Protein AF-A0A368F589-F1 (afdb_monomer_lite)

Secondary structure (DSSP, 8-state):
----------------PPP-----PPPGGG--S-HHHHHHHHHHHHHHHHTHHHHHHHHHHHHHHHHHHHHHHHHHHHHT--

pLDDT: mean 70.04, std 17.01, range [36.0, 93.56]

Structure (mmCIF, N/CA/C/O backbone):
data_AF-A0A368F589-F1
#
_entry.id   AF-A0A368F589-F1
#
loop_
_atom_site.group_PDB
_atom_site.id
_atom_site.type_symbol
_atom_site.label_atom_id
_atom_site.label_alt_id
_atom_site.label_comp_id
_atom_site.label_asym_id
_atom_site.label_entity_id
_atom_site.label_seq_id
_atom_site.pdbx_PDB_ins_code
_atom_site.Cartn_x
_atom_site.Cartn_y
_atom_site.Cartn_z
_atom_site.occupancy
_atom_site.B_iso_or_equiv
_atom_site.auth_seq_id
_atom_site.auth_comp_id
_atom_site.auth_asym_id
_atom_site.auth_atom_id
_atom_site.pdbx_PDB_model_num
ATOM 1 N N . MET A 1 1 ? 6.099 41.524 38.833 1.00 36.00 1 MET A N 1
ATOM 2 C CA . MET A 1 1 ? 4.672 41.364 38.478 1.00 36.00 1 MET A CA 1
ATOM 3 C C . MET A 1 1 ? 4.398 39.897 38.150 1.00 36.00 1 MET A C 1
ATOM 5 O O . MET A 1 1 ? 5.044 39.381 37.254 1.00 36.00 1 MET A O 1
ATOM 9 N N . ALA A 1 2 ? 3.520 39.272 38.955 1.00 49.34 2 ALA A N 1
ATOM 10 C CA . ALA A 1 2 ? 2.820 37.969 38.849 1.00 49.34 2 ALA A CA 1
ATOM 11 C C . ALA A 1 2 ? 3.609 36.728 38.344 1.00 49.34 2 ALA A C 1
ATOM 13 O O . ALA A 1 2 ? 3.814 36.568 37.151 1.00 49.34 2 ALA A O 1
ATOM 14 N N . VAL A 1 3 ? 4.160 35.862 39.210 1.00 41.22 3 VAL A N 1
ATOM 15 C CA . VAL A 1 3 ? 3.524 34.793 40.034 1.00 41.22 3 VAL A CA 1
ATOM 16 C C . VAL A 1 3 ? 3.218 33.509 39.243 1.00 41.22 3 VAL A C 1
ATOM 18 O O . VAL A 1 3 ? 2.206 33.393 38.555 1.00 41.22 3 VAL A O 1
ATOM 21 N N . PHE A 1 4 ? 4.088 32.510 39.454 1.00 50.62 4 PHE A N 1
ATOM 22 C CA . PHE A 1 4 ? 3.832 31.083 39.250 1.00 50.62 4 PHE A CA 1
ATOM 23 C C . PHE A 1 4 ? 2.464 30.702 39.833 1.00 50.62 4 PHE A C 1
ATOM 25 O O . PHE A 1 4 ? 2.268 30.732 41.049 1.00 50.62 4 PHE A O 1
ATOM 32 N N . LYS A 1 5 ? 1.526 30.281 38.983 1.00 60.06 5 LYS A N 1
ATOM 33 C CA . LYS A 1 5 ? 0.293 29.624 39.428 1.00 60.06 5 LYS A CA 1
ATOM 34 C C . LYS A 1 5 ? 0.444 28.119 39.250 1.00 60.06 5 LYS A C 1
ATOM 36 O O . LYS A 1 5 ? 0.206 27.577 38.176 1.00 60.06 5 LYS A O 1
ATOM 41 N N . LYS A 1 6 ? 0.821 27.445 40.342 1.00 54.31 6 LYS A N 1
ATOM 42 C CA . LYS A 1 6 ? 0.544 26.018 40.545 1.00 54.31 6 LYS A CA 1
ATOM 43 C C . LYS A 1 6 ? -0.961 25.801 40.367 1.00 54.31 6 LYS A C 1
ATOM 45 O O . LYS A 1 6 ? -1.740 26.308 41.175 1.00 54.31 6 LYS A O 1
ATOM 50 N N . LEU A 1 7 ? -1.373 25.042 39.352 1.00 50.50 7 LEU A N 1
ATOM 51 C CA . LEU A 1 7 ? -2.746 24.553 39.278 1.00 50.50 7 LEU A CA 1
ATOM 52 C C . LEU A 1 7 ? -2.857 23.274 40.118 1.00 50.50 7 LEU A C 1
ATOM 54 O O . LEU A 1 7 ? -2.204 22.266 39.855 1.00 50.50 7 LEU A O 1
ATOM 58 N N . LYS A 1 8 ? -3.650 23.373 41.186 1.00 42.22 8 LYS A N 1
ATOM 59 C CA . LYS A 1 8 ? -4.003 22.295 42.110 1.00 42.22 8 LYS A CA 1
ATOM 60 C C . LYS A 1 8 ? -4.738 21.158 41.393 1.00 42.22 8 LYS A C 1
ATOM 62 O O . LYS A 1 8 ? -5.654 21.386 40.612 1.00 42.22 8 LYS A O 1
ATOM 67 N N . LYS A 1 9 ? -4.390 19.939 41.808 1.00 50.06 9 LYS A N 1
ATOM 68 C CA . LYS A 1 9 ? -5.180 18.705 41.731 1.00 50.06 9 LYS A CA 1
ATOM 69 C C . LYS A 1 9 ? -6.592 18.944 42.293 1.00 50.06 9 LYS A C 1
ATOM 71 O O . LYS A 1 9 ? -6.717 19.459 43.404 1.00 50.06 9 LYS A O 1
ATOM 76 N N . GLY A 1 10 ? -7.634 18.559 41.553 1.00 42.06 10 GLY A N 1
ATOM 77 C CA . GLY A 1 10 ? -9.016 18.720 42.006 1.00 42.06 10 GLY A CA 1
ATOM 78 C C . GLY A 1 10 ? -10.082 18.107 41.094 1.00 42.06 10 GLY A C 1
ATOM 79 O O . GLY A 1 10 ? -10.648 18.809 40.269 1.00 42.06 10 GLY A O 1
ATOM 80 N N . LYS A 1 11 ? -10.407 16.844 41.393 1.00 37.50 11 LYS A N 1
ATOM 81 C CA . LYS A 1 11 ? -11.715 16.178 41.265 1.00 37.50 11 LYS A CA 1
ATOM 82 C C . LYS A 1 11 ? -12.187 15.725 39.874 1.00 37.50 11 LYS A C 1
ATOM 84 O O . LYS A 1 11 ? -12.571 16.526 39.028 1.00 37.50 11 LYS A O 1
ATOM 89 N N . ASP A 1 12 ? -12.226 14.397 39.745 1.00 48.56 12 ASP A N 1
ATOM 90 C CA . ASP A 1 12 ? -13.101 13.588 38.901 1.00 48.56 12 ASP A CA 1
ATOM 91 C C . ASP A 1 12 ? -14.299 14.333 38.315 1.00 48.56 12 ASP A C 1
ATOM 93 O O . ASP A 1 12 ? -15.248 14.696 39.016 1.00 48.56 12 ASP A O 1
ATOM 97 N N . LYS A 1 13 ? -14.280 14.465 36.994 1.00 42.97 13 LYS A N 1
ATOM 98 C CA . LYS A 1 13 ? -15.483 14.402 36.174 1.00 42.97 13 LYS A CA 1
ATOM 99 C C . LYS A 1 13 ? -15.128 13.494 35.015 1.00 42.97 13 LYS A C 1
ATOM 101 O O . LYS A 1 13 ? -14.269 13.850 34.212 1.00 42.97 13 LYS A O 1
ATOM 106 N N . GLY A 1 14 ? -15.713 12.297 35.025 1.00 45.88 14 GLY A N 1
ATOM 107 C CA . GLY A 1 14 ? -15.514 11.284 34.001 1.00 45.88 14 GLY A CA 1
ATOM 108 C C . GLY A 1 14 ? -15.581 11.928 32.627 1.00 45.88 14 GLY A C 1
ATOM 109 O O . GLY A 1 14 ? -16.590 12.534 32.270 1.00 45.88 14 GLY A O 1
ATOM 110 N N . VAL A 1 15 ? -14.471 11.841 31.898 1.00 47.28 15 VAL A N 1
ATOM 111 C CA . VAL A 1 15 ? -14.456 12.116 30.468 1.00 47.28 15 VAL A CA 1
ATOM 112 C C . VAL A 1 15 ? -15.488 11.159 29.877 1.00 47.28 15 VAL A C 1
ATOM 114 O O . VAL A 1 15 ? -15.309 9.948 30.034 1.00 47.28 15 VAL A O 1
ATOM 117 N N . PRO A 1 16 ? -16.583 11.640 29.264 1.00 52.34 16 PRO A N 1
ATOM 118 C CA . PRO A 1 16 ? -17.427 10.758 28.485 1.00 52.34 16 PRO A CA 1
ATOM 119 C C . PRO A 1 16 ? -16.515 10.227 27.385 1.00 52.34 16 PRO A C 1
ATOM 121 O O . PRO A 1 16 ? -15.997 11.007 26.582 1.00 52.34 16 PRO A O 1
ATOM 124 N N . LEU A 1 17 ? -16.230 8.923 27.417 1.00 59.91 17 LEU A N 1
ATOM 125 C CA . LEU A 1 17 ? -15.629 8.237 26.282 1.00 59.91 17 LEU A CA 1
ATOM 126 C C . LEU A 1 17 ? -16.426 8.676 25.048 1.00 59.91 17 LEU A C 1
ATOM 128 O O . LEU A 1 17 ? -17.657 8.579 25.100 1.00 59.91 17 LEU A O 1
ATOM 132 N N . PRO A 1 18 ? -15.779 9.221 23.999 1.00 62.00 18 PRO A N 1
ATOM 133 C CA . PRO A 1 18 ? -16.489 9.555 22.776 1.00 62.00 18 PRO A CA 1
ATOM 134 C C . PRO A 1 18 ? -17.244 8.301 22.351 1.00 62.00 18 PRO A C 1
ATOM 136 O O . PRO A 1 18 ? -16.656 7.217 22.304 1.00 62.00 18 PRO A O 1
ATOM 139 N N . GLU A 1 19 ? -18.557 8.451 22.173 1.00 60.25 19 GLU A N 1
ATOM 140 C CA . GLU A 1 19 ? -19.440 7.365 21.769 1.00 60.25 19 GLU A CA 1
ATOM 141 C C . GLU A 1 19 ? -18.768 6.640 20.595 1.00 60.25 19 GLU A C 1
ATOM 143 O O . GLU A 1 19 ? -18.325 7.317 19.660 1.00 60.25 19 GLU A O 1
ATOM 148 N N . PRO A 1 20 ? -18.568 5.310 20.667 1.00 62.00 20 PRO A N 1
ATOM 149 C CA . PRO A 1 20 ? -17.894 4.593 19.602 1.00 62.00 20 PRO 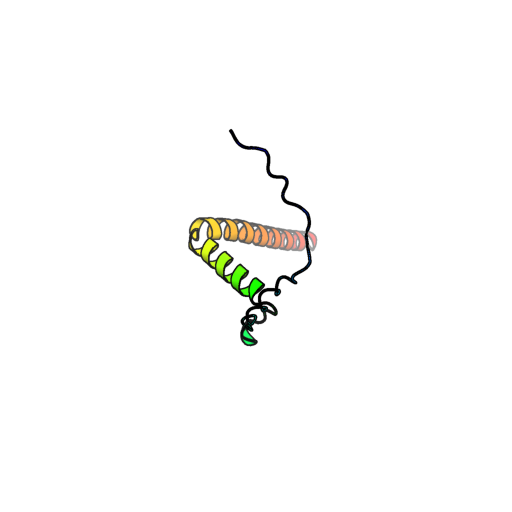A CA 1
ATOM 150 C C . PRO A 1 20 ? -18.706 4.818 18.333 1.00 62.00 20 PRO A C 1
ATOM 152 O O . PRO A 1 20 ? -19.820 4.306 18.217 1.00 62.00 20 PRO A O 1
ATOM 155 N N . GLU A 1 21 ? -18.160 5.629 17.420 1.00 62.09 21 GLU A N 1
ATOM 156 C CA . GLU A 1 21 ? -18.786 5.901 16.132 1.00 62.09 21 GLU A CA 1
ATOM 157 C C . GLU A 1 21 ? -19.255 4.569 15.550 1.00 62.09 21 GLU A C 1
ATOM 159 O O . GLU A 1 21 ? -18.492 3.594 15.623 1.00 62.09 21 GLU A O 1
ATOM 164 N N . PRO A 1 22 ? -20.482 4.491 15.001 1.00 58.78 22 PRO A N 1
ATOM 165 C CA . PRO A 1 22 ? -21.006 3.250 14.465 1.00 58.78 22 PRO A CA 1
ATOM 166 C C . PRO A 1 22 ? -19.989 2.710 13.470 1.00 58.78 22 PRO A C 1
ATOM 168 O O . PRO A 1 22 ? -19.773 3.279 12.395 1.00 58.78 22 PRO A O 1
ATOM 171 N N . VAL A 1 23 ? -19.308 1.640 13.887 1.00 60.75 23 VAL A N 1
ATOM 172 C CA . VAL A 1 23 ? -18.269 0.985 13.106 1.00 60.75 23 VAL A CA 1
ATOM 173 C C . VAL A 1 23 ? -18.955 0.601 11.816 1.00 60.75 23 VAL A C 1
ATOM 175 O O . VAL A 1 23 ? -19.843 -0.250 11.831 1.00 60.75 23 VAL A O 1
ATOM 178 N N . LYS A 1 24 ? -18.615 1.295 10.723 1.00 67.81 24 LYS A N 1
ATOM 179 C CA . LYS A 1 24 ? -19.219 1.068 9.411 1.00 67.81 24 LYS A CA 1
ATOM 180 C C . LYS A 1 24 ? -19.076 -0.413 9.109 1.00 67.81 24 LYS A C 1
ATOM 182 O O . LYS A 1 24 ? -17.976 -0.879 8.827 1.00 67.81 24 LYS A O 1
ATOM 187 N N . GLN A 1 25 ? -20.170 -1.153 9.249 1.00 66.56 25 GLN A N 1
ATOM 188 C CA . GLN A 1 25 ? -20.150 -2.582 9.007 1.00 66.56 25 GLN A CA 1
ATOM 189 C C . GLN A 1 25 ? -19.869 -2.771 7.525 1.00 66.56 25 GLN A C 1
ATOM 191 O O . GLN A 1 25 ? -20.522 -2.176 6.666 1.00 66.56 25 GLN A O 1
ATOM 196 N N . LEU A 1 26 ? -18.815 -3.527 7.243 1.00 71.94 26 LEU A N 1
ATOM 197 C CA . LEU A 1 26 ? -18.411 -3.812 5.885 1.00 71.94 26 LEU A CA 1
ATOM 198 C C . LEU A 1 26 ? -19.411 -4.790 5.262 1.00 71.94 26 LEU A C 1
ATOM 200 O O . LEU A 1 26 ? -19.959 -5.653 5.950 1.00 71.94 26 LEU A O 1
ATOM 204 N N . ASP A 1 27 ? -19.658 -4.655 3.960 1.00 76.50 27 ASP A N 1
ATOM 205 C CA . ASP A 1 27 ? -20.505 -5.604 3.243 1.00 76.50 27 ASP A CA 1
ATOM 206 C C . ASP A 1 27 ? -19.896 -7.014 3.348 1.00 76.50 27 ASP A C 1
ATOM 208 O O . ASP A 1 27 ? -18.715 -7.224 3.060 1.00 76.50 27 ASP A O 1
ATOM 212 N N . LYS A 1 28 ? -20.722 -7.988 3.748 1.00 72.81 28 LYS A N 1
ATOM 213 C CA . LYS A 1 28 ? -20.334 -9.394 3.945 1.00 72.81 28 LYS A CA 1
ATOM 214 C C . LYS A 1 28 ? -19.712 -10.020 2.692 1.00 72.81 28 LYS A C 1
ATOM 216 O O . LYS A 1 28 ? -18.952 -10.977 2.801 1.00 72.81 28 LYS A O 1
ATOM 221 N N . ARG A 1 29 ? -20.001 -9.483 1.503 1.00 77.19 29 ARG A N 1
ATOM 222 C CA . ARG A 1 29 ? -19.443 -9.947 0.219 1.00 77.19 29 ARG A CA 1
ATOM 223 C C . ARG A 1 29 ? -17.974 -9.591 0.028 1.00 77.19 29 ARG A C 1
ATOM 225 O O . ARG A 1 29 ? -17.313 -10.197 -0.808 1.00 77.19 29 ARG A O 1
ATOM 232 N N . VAL A 1 30 ? -17.466 -8.614 0.775 1.00 76.75 30 VAL A N 1
ATOM 233 C CA . VAL A 1 30 ? -16.069 -8.174 0.674 1.00 76.75 30 VAL A CA 1
ATOM 234 C C . VAL A 1 30 ? -15.117 -9.212 1.277 1.00 76.75 30 VAL A C 1
ATOM 236 O O . VAL A 1 30 ? -13.930 -9.203 0.965 1.00 76.75 30 VAL A O 1
ATOM 239 N N . GLY A 1 31 ? -15.634 -10.129 2.106 1.00 77.69 31 GLY A N 1
ATOM 240 C CA . GLY A 1 31 ? -14.841 -11.196 2.717 1.00 77.69 31 GLY A CA 1
ATOM 241 C C . GLY A 1 31 ? -13.803 -10.685 3.720 1.00 77.69 31 GLY A C 1
ATOM 242 O O . GLY A 1 31 ? -12.821 -11.373 3.971 1.00 77.69 31 GLY A O 1
ATOM 243 N N . MET A 1 32 ? -13.989 -9.473 4.257 1.00 78.69 32 MET A N 1
ATOM 244 C CA . MET A 1 3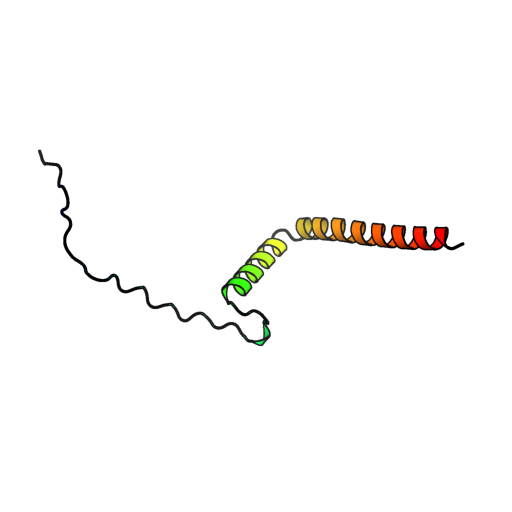2 ? -13.133 -8.887 5.288 1.00 78.69 32 MET A CA 1
ATOM 245 C C . MET A 1 32 ? -13.945 -8.588 6.545 1.00 78.69 32 MET A C 1
ATOM 247 O O . MET A 1 32 ? -15.022 -7.996 6.465 1.00 78.69 32 MET A O 1
ATOM 251 N N . ASP A 1 33 ? -13.397 -8.963 7.699 1.00 73.44 33 ASP A N 1
ATOM 252 C CA . ASP A 1 33 ? -14.089 -8.860 8.987 1.00 73.44 33 ASP A CA 1
ATOM 253 C C . ASP A 1 33 ? -14.075 -7.438 9.553 1.00 73.44 33 ASP A C 1
ATOM 255 O O . ASP A 1 33 ? -15.007 -7.025 10.244 1.00 73.44 33 ASP A O 1
ATOM 259 N N . THR A 1 34 ? -13.029 -6.658 9.247 1.00 79.88 34 THR A N 1
ATOM 260 C CA . THR A 1 34 ? -12.897 -5.289 9.748 1.00 79.88 34 THR A CA 1
ATOM 261 C C . THR A 1 34 ? -12.909 -4.258 8.623 1.00 79.88 34 THR A C 1
ATOM 263 O O . THR A 1 34 ? -12.222 -4.366 7.605 1.00 79.88 34 THR A O 1
ATOM 266 N N . TYR A 1 35 ? -13.658 -3.174 8.841 1.00 82.00 35 TYR A N 1
ATOM 267 C CA . TYR A 1 35 ? -13.663 -2.018 7.939 1.00 82.00 35 TYR A CA 1
ATOM 268 C C . TYR A 1 35 ? -12.268 -1.389 7.794 1.00 82.00 35 TYR A C 1
ATOM 270 O O . TYR A 1 35 ? -11.925 -0.827 6.751 1.00 82.00 35 TYR A O 1
ATOM 278 N N . ARG A 1 36 ? -11.443 -1.499 8.841 1.00 82.62 36 ARG A N 1
ATOM 279 C CA . ARG A 1 36 ? -10.067 -1.002 8.855 1.00 82.62 36 ARG A CA 1
ATOM 280 C C . ARG A 1 36 ? -9.208 -1.698 7.804 1.00 82.62 36 ARG A C 1
ATOM 282 O O . ARG A 1 36 ? -8.486 -1.010 7.078 1.00 82.62 36 ARG A O 1
ATOM 289 N N . ASP A 1 37 ? -9.300 -3.018 7.697 1.00 84.19 37 ASP A N 1
ATOM 290 C CA . ASP A 1 37 ? -8.520 -3.788 6.724 1.00 84.19 37 ASP A CA 1
ATOM 291 C C . ASP A 1 37 ? -8.949 -3.452 5.300 1.00 84.19 37 ASP A C 1
ATOM 293 O O . ASP A 1 37 ? -8.108 -3.178 4.443 1.00 84.19 37 ASP A O 1
ATOM 297 N N . PHE A 1 38 ? -10.256 -3.319 5.077 1.00 86.31 38 PHE A N 1
ATOM 298 C CA . PHE A 1 38 ? -10.784 -2.879 3.791 1.00 86.31 38 PHE A CA 1
ATOM 299 C C . PHE A 1 38 ? -10.282 -1.491 3.391 1.00 86.31 38 PHE A C 1
ATOM 301 O O . PHE A 1 38 ? -9.835 -1.279 2.260 1.00 86.31 38 PHE A O 1
ATOM 308 N N . PHE A 1 39 ? -10.326 -0.527 4.313 1.00 86.62 39 PHE A N 1
ATOM 309 C CA . PHE A 1 39 ? -9.856 0.826 4.031 1.00 86.62 39 PHE A CA 1
ATOM 310 C C . PHE A 1 39 ? -8.343 0.863 3.784 1.00 86.62 39 PHE A C 1
ATOM 312 O O . PHE A 1 39 ? -7.869 1.584 2.903 1.00 86.62 39 PHE A O 1
ATOM 319 N N . THR A 1 40 ? -7.589 0.046 4.517 1.00 88.88 40 THR A N 1
ATOM 320 C CA . THR A 1 40 ? -6.142 -0.110 4.337 1.00 88.88 40 THR A CA 1
ATOM 321 C C . THR A 1 40 ? -5.829 -0.691 2.961 1.00 88.88 40 THR A C 1
ATOM 323 O O . THR A 1 40 ? -5.030 -0.108 2.225 1.00 88.88 40 THR A O 1
ATOM 326 N N . LEU A 1 41 ? -6.520 -1.763 2.563 1.00 90.00 41 LEU A N 1
ATOM 327 C CA . LEU A 1 41 ? -6.381 -2.374 1.242 1.00 90.00 41 LEU A CA 1
ATOM 328 C C . LEU A 1 41 ? -6.743 -1.385 0.128 1.00 90.00 41 LEU A C 1
ATOM 330 O O . LEU A 1 41 ? -6.004 -1.240 -0.846 1.00 90.00 41 LEU A O 1
ATOM 334 N N . LYS A 1 42 ? -7.841 -0.641 0.286 1.00 89.19 42 LYS A N 1
ATOM 335 C CA . LYS A 1 42 ? -8.252 0.395 -0.669 1.00 89.19 42 LYS A CA 1
ATOM 336 C C . LYS A 1 42 ? -7.179 1.474 -0.833 1.00 89.19 42 LYS A C 1
ATOM 338 O O . LYS A 1 42 ? -6.875 1.873 -1.955 1.00 89.19 42 LYS A O 1
ATOM 343 N N . ASN A 1 43 ? -6.595 1.957 0.261 1.00 92.06 43 ASN A N 1
ATOM 344 C CA . ASN A 1 43 ? -5.534 2.963 0.193 1.00 92.06 43 ASN A CA 1
ATOM 345 C C . ASN A 1 43 ? -4.247 2.408 -0.415 1.00 92.06 43 ASN A C 1
ATOM 347 O O . ASN A 1 43 ? -3.591 3.107 -1.188 1.00 92.06 43 ASN A O 1
ATOM 351 N N . TYR A 1 44 ? -3.921 1.154 -0.116 1.00 92.12 44 TYR A N 1
ATOM 352 C CA . TYR A 1 44 ? -2.788 0.462 -0.712 1.00 92.12 44 TYR A CA 1
ATOM 353 C C . TYR A 1 44 ? -2.929 0.355 -2.236 1.00 92.12 44 TYR A C 1
ATOM 355 O O . TYR A 1 44 ? -2.020 0.742 -2.970 1.00 92.12 44 TYR A O 1
ATOM 363 N N . TRP A 1 45 ? -4.105 -0.037 -2.732 1.00 90.75 45 TRP A N 1
ATOM 364 C CA . TRP A 1 45 ? -4.386 -0.059 -4.170 1.00 90.75 45 TRP A CA 1
ATOM 365 C C . TRP A 1 45 ? -4.261 1.314 -4.826 1.00 90.75 45 TRP A C 1
ATOM 367 O O . TRP A 1 45 ? -3.674 1.430 -5.900 1.00 90.75 45 TRP A O 1
ATOM 377 N N . LYS A 1 46 ? -4.727 2.378 -4.162 1.00 93.31 46 LYS A N 1
ATOM 378 C CA . LYS A 1 46 ? -4.524 3.750 -4.657 1.00 93.31 46 LYS A CA 1
ATOM 379 C C . LYS A 1 46 ? -3.042 4.127 -4.733 1.00 93.31 46 LYS A C 1
ATOM 381 O O . LYS A 1 46 ? -2.670 4.922 -5.592 1.00 93.31 46 LYS A O 1
ATOM 386 N N . ALA A 1 47 ? -2.200 3.602 -3.844 1.00 93.44 47 ALA A N 1
ATOM 387 C CA . ALA A 1 47 ? -0.759 3.835 -3.891 1.00 93.44 47 ALA A CA 1
ATOM 388 C C . ALA A 1 47 ? -0.100 3.106 -5.075 1.00 93.44 47 ALA A C 1
ATOM 390 O O . ALA A 1 47 ? 0.731 3.709 -5.755 1.00 93.44 47 ALA A O 1
ATOM 391 N N . ILE A 1 48 ? -0.512 1.863 -5.354 1.00 92.31 48 ILE A N 1
ATOM 392 C CA . ILE A 1 48 ? -0.074 1.109 -6.540 1.00 92.31 48 ILE A CA 1
ATOM 393 C C . ILE A 1 48 ? -0.466 1.852 -7.815 1.00 92.31 48 ILE A C 1
ATOM 395 O O . ILE A 1 48 ? 0.373 2.049 -8.687 1.00 92.31 48 ILE A O 1
ATOM 399 N N . ASP A 1 49 ? -1.717 2.301 -7.911 1.00 92.44 49 ASP A N 1
ATOM 400 C CA . ASP A 1 49 ? -2.232 2.952 -9.118 1.00 92.44 49 ASP A CA 1
ATOM 401 C C . ASP A 1 49 ? -1.477 4.255 -9.443 1.00 92.44 49 ASP A C 1
ATOM 403 O O . ASP A 1 49 ? -1.087 4.494 -10.584 1.00 92.44 49 ASP A O 1
ATOM 407 N N . ARG A 1 50 ? -1.131 5.047 -8.417 1.00 93.38 50 ARG A N 1
ATOM 408 C CA . ARG A 1 50 ? -0.290 6.251 -8.573 1.00 93.38 50 ARG A CA 1
ATOM 409 C C . ARG A 1 50 ? 1.109 5.960 -9.121 1.00 93.38 50 ARG A C 1
ATOM 411 O O . ARG A 1 50 ? 1.698 6.832 -9.749 1.00 93.38 50 ARG A O 1
ATOM 418 N N . LYS A 1 51 ? 1.657 4.772 -8.855 1.00 93.56 51 LYS A N 1
ATOM 419 C CA . LYS A 1 51 ? 2.995 4.333 -9.289 1.00 93.56 51 LYS A CA 1
ATOM 420 C C . LYS A 1 51 ? 2.902 3.039 -10.093 1.00 93.56 51 LYS A C 1
ATOM 422 O O . LYS A 1 51 ? 3.637 2.079 -9.846 1.00 93.56 51 LYS A O 1
ATOM 427 N N . ARG A 1 52 ? 1.953 2.996 -11.031 1.00 91.56 52 ARG A N 1
ATOM 428 C CA . ARG A 1 52 ? 1.565 1.764 -11.727 1.00 91.56 52 ARG A CA 1
ATOM 429 C C . ARG A 1 52 ? 2.728 1.097 -12.460 1.00 91.56 52 ARG A C 1
ATOM 431 O O . ARG A 1 52 ? 2.863 -0.117 -12.366 1.00 91.56 52 ARG A O 1
ATOM 438 N N . GLN A 1 53 ? 3.562 1.872 -13.154 1.00 90.94 53 GLN A N 1
ATOM 439 C CA . GLN A 1 53 ? 4.700 1.349 -13.922 1.00 90.94 53 GLN A CA 1
ATOM 440 C C . GLN A 1 53 ? 5.772 0.733 -13.011 1.00 90.94 53 GLN A C 1
ATOM 442 O O . GLN A 1 53 ? 6.107 -0.436 -13.178 1.00 90.94 53 GLN A O 1
ATOM 447 N N . ASP A 1 54 ? 6.220 1.461 -11.983 1.00 90.12 54 ASP A N 1
ATOM 448 C CA . ASP A 1 54 ? 7.219 0.964 -11.022 1.00 90.12 54 ASP A CA 1
ATOM 449 C C . ASP A 1 54 ? 6.727 -0.294 -10.292 1.00 90.12 54 ASP A C 1
ATOM 451 O O . ASP A 1 54 ? 7.453 -1.278 -10.132 1.00 90.12 54 ASP A O 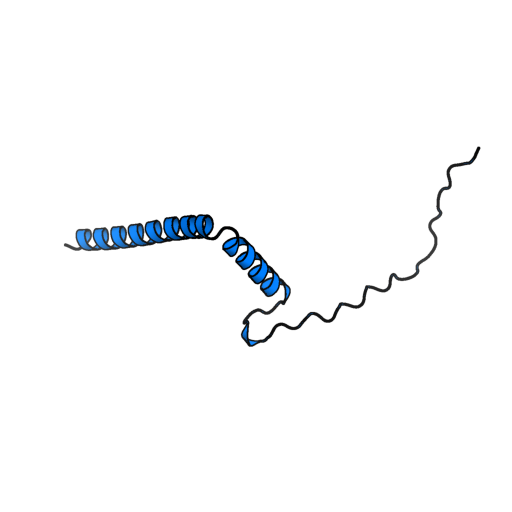1
ATOM 455 N N . SER A 1 55 ? 5.457 -0.282 -9.876 1.00 89.62 55 SER A N 1
ATOM 456 C CA . SER A 1 55 ? 4.830 -1.409 -9.180 1.00 89.62 55 SER A CA 1
ATOM 457 C C . SER A 1 55 ? 4.700 -2.627 -10.095 1.00 89.62 55 SER A C 1
ATOM 459 O O . SER A 1 55 ? 4.968 -3.750 -9.666 1.00 89.62 55 SER A O 1
ATOM 461 N N . ALA A 1 56 ? 4.340 -2.415 -11.365 1.00 89.00 56 ALA A N 1
ATOM 462 C CA . ALA A 1 56 ? 4.284 -3.472 -12.366 1.00 89.00 56 ALA A CA 1
ATOM 463 C C . ALA A 1 56 ? 5.674 -4.061 -12.626 1.00 89.00 56 ALA A C 1
ATOM 465 O O . ALA A 1 56 ? 5.823 -5.278 -12.636 1.00 89.00 56 ALA A O 1
ATOM 466 N N . GLN A 1 57 ? 6.706 -3.230 -12.764 1.00 90.69 57 GLN A N 1
ATOM 467 C CA . GLN A 1 57 ? 8.072 -3.703 -12.985 1.00 90.69 57 GLN A CA 1
ATOM 468 C C . GLN A 1 57 ? 8.592 -4.531 -11.798 1.00 90.69 57 GLN A C 1
ATOM 470 O O . GLN A 1 57 ? 9.180 -5.601 -11.989 1.00 90.69 57 GLN A O 1
ATOM 475 N N . LEU A 1 58 ? 8.323 -4.094 -10.564 1.00 89.06 58 LEU A N 1
ATOM 476 C CA . LEU A 1 58 ? 8.648 -4.859 -9.356 1.00 89.06 58 LEU A CA 1
ATOM 477 C C . LEU A 1 58 ? 7.885 -6.194 -9.298 1.00 89.06 58 LEU A C 1
ATOM 479 O O . LEU A 1 58 ? 8.442 -7.218 -8.905 1.00 89.06 58 LEU A O 1
ATOM 483 N N . PHE A 1 59 ? 6.616 -6.198 -9.702 1.00 87.69 59 PHE A N 1
ATOM 484 C CA . PHE A 1 59 ? 5.807 -7.412 -9.746 1.00 87.69 59 PHE A CA 1
ATO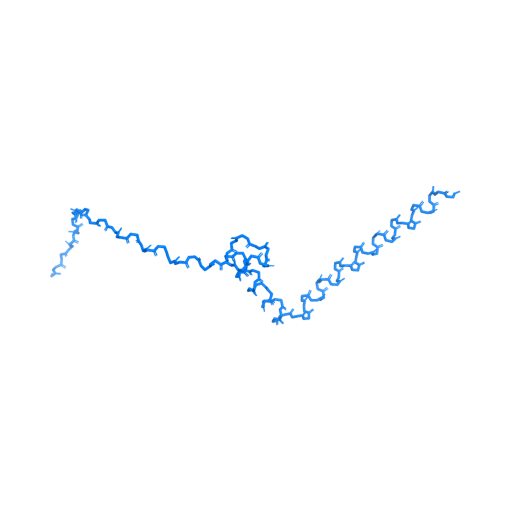M 485 C C . PHE A 1 59 ? 6.322 -8.395 -10.806 1.00 87.69 59 PHE A C 1
ATOM 487 O O . PHE A 1 59 ? 6.650 -9.539 -10.488 1.00 87.69 59 PHE A O 1
ATOM 494 N N . PHE A 1 60 ? 6.481 -7.940 -12.049 1.00 87.75 60 PHE A N 1
ATOM 495 C CA . PHE A 1 60 ? 6.918 -8.783 -13.159 1.00 87.75 60 PHE A CA 1
ATOM 496 C C . PHE A 1 60 ? 8.343 -9.298 -12.980 1.00 87.75 60 PHE A C 1
ATOM 498 O O . PHE A 1 60 ? 8.598 -10.464 -13.274 1.00 87.75 60 PHE A O 1
ATOM 505 N N . SER A 1 61 ? 9.259 -8.495 -12.434 1.00 86.88 61 SER A N 1
ATOM 506 C CA . SER A 1 61 ? 10.617 -8.969 -12.135 1.00 86.88 61 SER A CA 1
ATOM 507 C C . SER A 1 61 ? 10.617 -10.142 -11.151 1.00 86.88 61 SER A C 1
ATOM 509 O O . SER A 1 61 ? 11.382 -11.090 -11.324 1.00 86.88 61 SER A O 1
ATOM 511 N N . ARG A 1 62 ? 9.729 -10.146 -10.153 1.00 80.88 62 ARG A N 1
ATOM 512 C CA . ARG A 1 62 ? 9.588 -11.275 -9.220 1.00 80.88 62 ARG A CA 1
ATOM 513 C C . ARG A 1 62 ? 8.920 -12.480 -9.875 1.00 80.88 62 ARG A C 1
ATOM 515 O O . ARG A 1 62 ? 9.429 -13.592 -9.745 1.00 80.88 62 ARG A O 1
ATOM 522 N N . CYS A 1 63 ? 7.831 -12.266 -10.612 1.00 80.44 63 CYS A N 1
ATOM 523 C CA . CYS A 1 63 ? 7.103 -13.347 -11.275 1.00 80.44 63 CYS A CA 1
ATOM 524 C C . CYS A 1 63 ? 7.967 -14.080 -12.306 1.00 80.44 63 CYS A C 1
ATOM 526 O O . CYS A 1 63 ? 8.012 -15.307 -12.298 1.00 80.44 63 CYS A O 1
ATOM 528 N N . VAL A 1 64 ? 8.696 -13.348 -13.152 1.00 73.75 64 VAL A N 1
ATOM 529 C CA . VAL A 1 64 ? 9.564 -13.951 -14.173 1.00 73.75 64 VAL A CA 1
ATOM 530 C C . VAL A 1 64 ? 10.678 -14.772 -13.524 1.00 73.75 64 VAL A C 1
ATOM 532 O O . VAL A 1 64 ? 10.923 -15.897 -13.949 1.00 73.75 64 VAL A O 1
ATOM 535 N N . ASN A 1 65 ? 11.297 -14.274 -12.450 1.00 74.56 65 ASN A N 1
ATOM 536 C CA . ASN A 1 65 ? 12.320 -15.029 -11.720 1.00 74.56 65 ASN A CA 1
ATOM 537 C C . ASN A 1 65 ? 11.766 -16.312 -11.083 1.00 74.56 65 ASN A C 1
ATOM 539 O O . ASN A 1 65 ? 12.397 -17.367 -11.161 1.00 74.56 65 ASN A O 1
ATOM 543 N N . GLN A 1 66 ? 10.574 -16.253 -10.488 1.00 74.81 66 GLN A N 1
ATOM 544 C CA . GLN A 1 66 ? 9.939 -17.419 -9.872 1.00 74.81 66 GLN A CA 1
ATOM 545 C C . GLN A 1 66 ? 9.541 -18.478 -10.910 1.00 74.81 66 GLN A C 1
ATOM 547 O O . GLN A 1 66 ? 9.748 -19.677 -10.694 1.00 74.81 66 GLN A O 1
ATOM 552 N N . ILE A 1 67 ? 9.010 -18.039 -12.053 1.00 72.88 67 ILE A N 1
ATOM 553 C CA . ILE A 1 67 ? 8.655 -18.916 -13.172 1.00 72.88 67 ILE A CA 1
ATOM 554 C C . ILE A 1 67 ? 9.924 -19.551 -13.747 1.00 72.88 67 ILE A C 1
ATOM 556 O O . ILE A 1 67 ? 9.996 -20.773 -13.860 1.00 72.88 67 ILE A O 1
ATOM 560 N N . TYR A 1 68 ? 10.961 -18.759 -14.023 1.00 64.75 68 TYR A N 1
ATOM 561 C CA . TYR A 1 68 ? 12.227 -19.254 -14.564 1.00 64.75 68 TYR A CA 1
ATOM 562 C C . TYR A 1 68 ? 12.898 -20.281 -13.643 1.00 64.75 68 TYR A C 1
ATOM 564 O O . TYR A 1 68 ? 13.350 -21.329 -14.104 1.00 64.75 68 TYR A O 1
ATOM 572 N N . PHE A 1 69 ? 12.911 -20.037 -12.329 1.00 64.00 69 PHE A N 1
ATOM 573 C CA . PHE A 1 69 ? 13.437 -20.997 -11.359 1.00 64.00 69 PHE A CA 1
ATOM 574 C C . PHE A 1 69 ? 12.629 -22.302 -11.338 1.00 64.00 69 PHE A C 1
ATOM 576 O O . PHE A 1 69 ? 13.207 -23.389 -11.303 1.00 64.00 69 PHE A O 1
ATOM 583 N N . SER A 1 70 ? 11.300 -22.208 -11.418 1.00 65.62 70 SER A N 1
ATOM 584 C CA . SER A 1 70 ? 10.417 -23.379 -11.459 1.00 65.62 70 SER A CA 1
ATOM 585 C C . SER A 1 70 ? 10.630 -24.206 -12.732 1.00 65.62 70 SER A C 1
ATOM 587 O O . SER A 1 70 ? 10.760 -25.426 -12.653 1.00 65.62 70 SER A O 1
ATOM 589 N N . PHE A 1 71 ? 10.773 -23.555 -13.891 1.00 60.84 71 PHE A N 1
ATOM 590 C CA . PHE A 1 71 ? 11.093 -24.228 -15.154 1.00 60.84 71 PHE A CA 1
ATOM 591 C C . PHE A 1 71 ? 12.490 -24.849 -15.157 1.00 60.84 71 PHE A C 1
ATOM 593 O O . PHE A 1 71 ? 12.650 -25.978 -15.616 1.00 60.84 71 PHE A O 1
ATOM 600 N N . LYS A 1 72 ? 13.502 -24.165 -14.611 1.00 63.75 72 LYS A N 1
ATOM 601 C CA . LYS A 1 72 ? 14.858 -24.720 -14.492 1.00 63.75 72 LYS A CA 1
ATOM 602 C C . LYS A 1 72 ? 14.888 -25.938 -13.567 1.00 63.75 72 LYS A C 1
ATOM 604 O O . LYS A 1 72 ? 15.569 -26.912 -13.872 1.00 63.75 72 LYS A O 1
ATOM 609 N N . LYS A 1 73 ? 14.115 -25.915 -12.476 1.00 66.25 73 LYS A N 1
ATOM 610 C CA . LYS A 1 73 ? 13.970 -27.052 -11.558 1.00 66.25 73 LYS A CA 1
ATOM 611 C C . LYS A 1 73 ? 13.264 -28.241 -12.217 1.00 66.25 73 LYS A C 1
ATOM 613 O O . LYS A 1 73 ? 13.704 -29.371 -12.041 1.00 66.25 73 LYS A O 1
ATOM 618 N N . LEU A 1 74 ? 12.227 -27.991 -13.017 1.00 61.53 74 LEU A N 1
ATOM 619 C CA . LEU A 1 74 ? 11.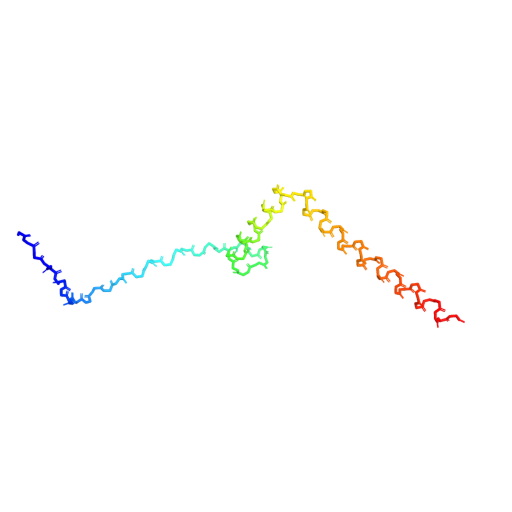557 -29.030 -13.808 1.00 61.53 74 LEU A CA 1
ATOM 620 C C . LEU A 1 74 ? 12.478 -29.627 -14.885 1.00 61.53 74 LEU A C 1
ATOM 622 O O . LEU A 1 74 ? 12.541 -30.845 -15.007 1.00 61.53 74 LEU A O 1
ATOM 626 N N . ASN A 1 75 ? 13.244 -28.800 -15.606 1.00 61.59 75 ASN A N 1
ATOM 627 C CA . ASN A 1 75 ? 14.206 -29.279 -16.607 1.00 61.59 75 ASN A CA 1
ATOM 628 C C . ASN A 1 75 ? 15.359 -30.083 -15.983 1.00 61.59 75 ASN A C 1
ATOM 630 O O . ASN A 1 75 ? 15.735 -31.120 -16.518 1.00 61.59 75 ASN A O 1
ATOM 634 N N . MET A 1 76 ? 15.891 -29.656 -14.830 1.00 57.12 76 MET A N 1
ATOM 635 C CA . MET A 1 76 ? 16.903 -30.438 -14.106 1.00 57.12 76 MET A CA 1
ATOM 636 C C . MET A 1 76 ? 16.369 -31.795 -13.638 1.00 57.12 76 MET A C 1
ATOM 638 O O . MET A 1 76 ? 17.069 -32.790 -13.762 1.00 57.12 76 MET A O 1
ATOM 642 N N . ASN A 1 77 ? 15.132 -31.855 -13.138 1.00 58.34 77 ASN A N 1
ATOM 643 C CA . ASN A 1 77 ? 14.531 -33.124 -12.726 1.00 58.34 77 ASN A CA 1
ATOM 644 C C . ASN A 1 77 ? 14.289 -34.073 -13.910 1.00 58.34 77 ASN A C 1
ATOM 646 O O . ASN A 1 77 ? 14.395 -35.281 -13.734 1.00 58.34 77 ASN A O 1
ATOM 650 N N . LEU A 1 78 ? 14.001 -33.547 -15.106 1.00 56.62 78 LEU A N 1
ATOM 651 C CA . LEU A 1 78 ? 13.846 -34.360 -16.317 1.00 56.62 78 LEU A CA 1
ATOM 652 C C . LEU A 1 78 ? 15.192 -34.924 -16.810 1.00 56.62 78 LEU A C 1
ATOM 654 O O . LEU A 1 78 ? 15.252 -36.064 -17.251 1.00 56.62 78 LEU A O 1
ATOM 658 N N . LEU A 1 79 ? 16.275 -34.149 -16.686 1.00 52.09 79 LEU A N 1
ATOM 659 C CA . LEU A 1 79 ? 17.643 -34.569 -17.023 1.00 52.09 79 LEU A CA 1
ATOM 660 C C . LEU A 1 79 ? 18.254 -35.557 -16.019 1.00 52.09 79 LEU A C 1
ATOM 662 O O . LEU A 1 79 ? 19.132 -36.318 -16.397 1.00 52.09 79 LEU A O 1
ATOM 666 N N . CYS A 1 80 ? 17.812 -35.554 -14.758 1.00 48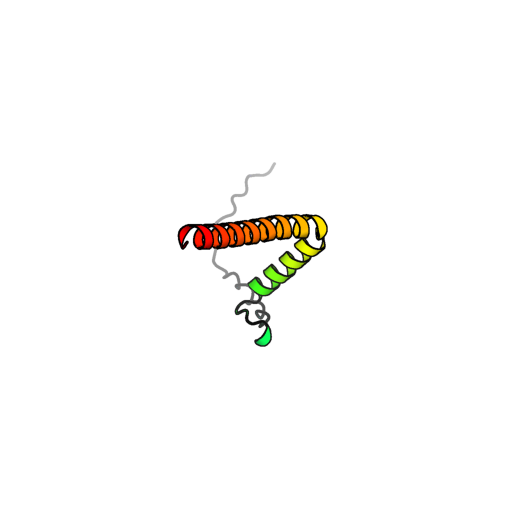.56 80 CYS A N 1
ATOM 667 C CA . CYS A 1 80 ? 18.278 -36.503 -13.739 1.00 48.56 80 CYS A CA 1
ATOM 668 C C . CYS A 1 80 ? 17.494 -37.831 -13.712 1.00 48.56 80 CYS A C 1
ATOM 670 O O . CYS A 1 80 ? 17.845 -38.708 -12.927 1.00 48.56 80 CYS A O 1
ATOM 672 N N . HIS A 1 81 ? 16.434 -37.970 -14.517 1.00 48.78 81 HIS A N 1
ATOM 673 C CA . HIS A 1 81 ? 15.603 -39.179 -14.603 1.00 48.78 81 HIS A CA 1
ATOM 674 C C . HIS A 1 81 ? 15.750 -39.959 -15.927 1.00 48.78 81 HIS A C 1
ATOM 676 O O . HIS A 1 81 ? 15.040 -40.948 -16.115 1.00 48.78 81 HIS A O 1
ATOM 682 N N . CYS A 1 82 ? 16.675 -39.549 -16.800 1.00 43.50 82 CYS A N 1
ATOM 683 C CA . CYS A 1 82 ? 17.200 -40.346 -17.915 1.00 43.50 82 CYS A CA 1
ATOM 684 C C . CYS A 1 82 ? 18.618 -40.816 -17.577 1.00 43.50 82 CYS A C 1
ATOM 686 O O . CYS A 1 82 ? 18.982 -41.920 -18.033 1.00 43.50 82 CYS A O 1
#

Sequence (82 aa):
MAVFKKLKKGKDKGVPLPEPEPVKQLDKRVGMDTYRDFFTLKNYWKAIDRKRQDSAQLFFSRCVNQIYFSFKKLNMNLLCHC

Radius of gyration: 28.86 Å; chains: 1; bounding box: 39×82×60 Å

Foldseek 3Di:
DDDDDDDDDDDDDDDPPPDPDPQPQDDVVVVDRHPVVVVVVVVVVVVCVVVVPVNVVVVVVVVVVVVVVVVVVVVVVVVVVD

Organism: Ancylostoma caninum (NCBI:txid29170)